Protein AF-A0ABD0PYR2-F1 (afdb_monomer)

Sequence (56 aa):
QLALCHPEKQLL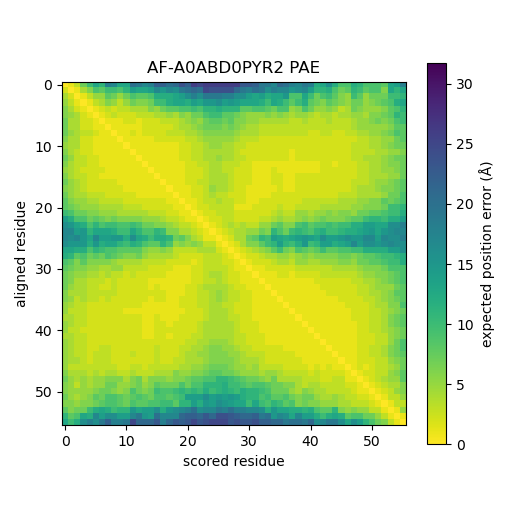PLVLANCHYTLEKGQQTVSSYDHEAIERELSRRFFAGKPRILTV

pLDDT: mean 89.97, std 8.26, range [57.16, 97.69]

Mean predicted aligned error: 5.33 Å

Solvent-accessible surface area (backbone atoms only — not comparable to full-atom values): 3664 Å² total; per-residue (Å²): 117,80,71,86,75,55,55,78,81,53,47,47,57,51,54,55,73,37,52,44,77,46,82,48,93,97,56,70,77,44,79,47,68,50,60,68,60,47,51,52,49,47,42,61,75,54,45,62,96,49,75,85,88,77,90,128

Organism: Cirrhinus mrigala (NCBI: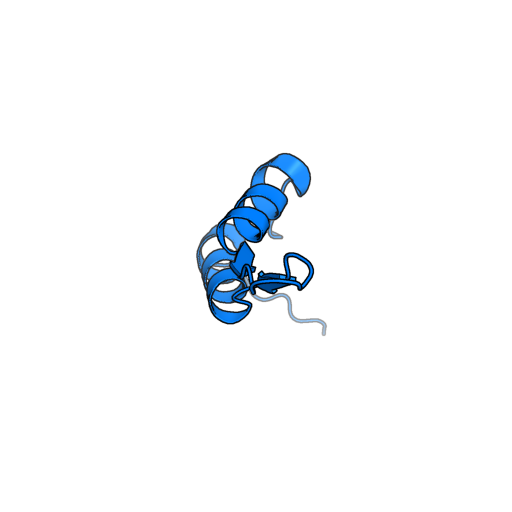txid683832)

Nearest PDB structures (foldseek):
  8byq-assembly1_3  TM=4.661E-01  e=6.074E+00  Homo sapiens
  5w3t-assembly3_C  TM=3.868E-01  e=6.969E+00  Ralstonia solanacearum

Structure (mmCIF, N/CA/C/O backbone):
data_AF-A0ABD0PYR2-F1
#
_entry.id   AF-A0ABD0PYR2-F1
#
loop_
_atom_site.group_PDB
_atom_site.id
_atom_site.type_symbol
_atom_site.label_atom_id
_atom_site.label_alt_id
_atom_site.label_comp_id
_atom_site.label_asym_id
_atom_site.label_entity_id
_atom_site.label_seq_id
_atom_site.pdbx_PDB_ins_code
_atom_site.Cartn_x
_atom_site.Cartn_y
_atom_site.Cartn_z
_atom_site.occupancy
_atom_site.B_iso_or_equiv
_atom_site.auth_seq_id
_atom_site.auth_comp_id
_atom_site.auth_asym_id
_atom_site.auth_atom_id
_atom_site.pdbx_PDB_model_num
ATOM 1 N N . GLN A 1 1 ? 14.885 -7.639 -17.977 1.00 57.16 1 GLN A N 1
ATOM 2 C CA . GLN A 1 1 ? 15.377 -7.200 -16.653 1.00 57.16 1 GLN A CA 1
ATOM 3 C C . GLN A 1 1 ? 14.232 -7.317 -15.654 1.00 57.16 1 GLN A C 1
ATOM 5 O O . GLN A 1 1 ? 13.185 -6.725 -15.895 1.00 57.16 1 GLN A O 1
ATOM 10 N N . LEU A 1 2 ? 14.400 -8.106 -14.589 1.00 69.25 2 LEU A N 1
ATOM 11 C CA . LEU A 1 2 ? 13.411 -8.243 -13.511 1.00 69.25 2 LEU A CA 1
ATOM 12 C C . LEU A 1 2 ? 13.180 -6.895 -12.799 1.00 69.25 2 LEU A C 1
ATOM 14 O O . LEU A 1 2 ? 13.981 -5.957 -12.913 1.00 69.25 2 LEU A O 1
ATOM 18 N N . ALA A 1 3 ? 12.063 -6.762 -12.086 1.00 73.56 3 ALA A N 1
ATOM 19 C CA . ALA A 1 3 ? 11.882 -5.643 -11.172 1.00 73.56 3 ALA A CA 1
ATOM 20 C C . ALA A 1 3 ? 12.805 -5.829 -9.965 1.00 73.56 3 ALA A C 1
ATOM 22 O O . ALA A 1 3 ? 12.571 -6.699 -9.135 1.00 73.56 3 ALA A O 1
ATOM 23 N N . LEU A 1 4 ? 13.880 -5.038 -9.894 1.00 79.56 4 LEU A N 1
ATOM 24 C CA . LEU A 1 4 ? 14.700 -4.949 -8.692 1.00 79.56 4 LEU A CA 1
ATOM 25 C C . LEU A 1 4 ? 14.008 -3.970 -7.738 1.00 79.56 4 LEU A C 1
ATOM 27 O O . LEU A 1 4 ? 13.825 -2.802 -8.080 1.00 79.56 4 LEU A O 1
ATOM 31 N N . CYS A 1 5 ? 13.598 -4.459 -6.575 1.00 83.19 5 CYS A N 1
ATOM 32 C CA . CYS A 1 5 ? 12.987 -3.669 -5.514 1.00 83.19 5 CYS A CA 1
ATOM 33 C C . CYS A 1 5 ? 13.711 -3.994 -4.206 1.00 83.19 5 CYS A C 1
ATOM 35 O O . CYS A 1 5 ? 13.923 -5.165 -3.903 1.00 83.19 5 CYS A O 1
ATOM 37 N N . HIS A 1 6 ? 14.088 -2.974 -3.437 1.00 91.00 6 HIS A N 1
ATOM 38 C CA . HIS A 1 6 ? 14.549 -3.125 -2.060 1.00 91.00 6 HIS A CA 1
ATOM 39 C C . HIS A 1 6 ? 13.329 -3.130 -1.131 1.00 91.00 6 HIS A C 1
ATOM 41 O O . HIS A 1 6 ? 12.753 -2.057 -0.918 1.00 91.00 6 HIS A O 1
ATOM 47 N N . PRO A 1 7 ? 12.928 -4.281 -0.555 1.00 89.56 7 PRO A N 1
ATOM 48 C CA . PRO A 1 7 ? 11.644 -4.393 0.134 1.00 89.56 7 PRO A CA 1
ATOM 49 C C . PRO A 1 7 ? 11.473 -3.363 1.254 1.00 89.56 7 PRO A C 1
ATOM 51 O O . PRO A 1 7 ? 10.504 -2.613 1.259 1.00 89.56 7 PRO A O 1
ATOM 54 N N . GLU A 1 8 ? 12.454 -3.220 2.141 1.00 95.38 8 GLU A N 1
ATOM 55 C CA . GLU A 1 8 ? 12.339 -2.295 3.277 1.00 95.38 8 GLU A CA 1
ATOM 56 C C . GLU A 1 8 ? 12.384 -0.815 2.882 1.00 95.38 8 GLU A C 1
ATOM 58 O O . GLU A 1 8 ? 11.737 0.016 3.510 1.00 95.38 8 GLU A O 1
ATOM 63 N N . LYS A 1 9 ? 13.137 -0.466 1.833 1.00 93.25 9 LYS A N 1
ATOM 64 C CA . LYS A 1 9 ? 13.341 0.937 1.433 1.00 93.25 9 LYS A CA 1
ATOM 65 C C . LYS A 1 9 ? 12.297 1.439 0.444 1.00 93.25 9 LYS A C 1
ATOM 67 O O . LYS A 1 9 ? 12.141 2.646 0.294 1.00 93.25 9 LYS A O 1
ATOM 72 N N . GLN A 1 10 ? 11.643 0.536 -0.281 1.00 93.62 10 GLN A N 1
ATOM 73 C CA . GLN A 1 10 ? 10.786 0.899 -1.409 1.00 93.62 10 GLN A CA 1
ATOM 74 C C . GLN A 1 10 ? 9.386 0.293 -1.309 1.00 93.62 10 GLN A C 1
ATOM 76 O O . GLN A 1 10 ? 8.418 1.002 -1.571 1.00 93.62 10 GLN A O 1
ATOM 81 N N . LEU A 1 11 ? 9.260 -0.979 -0.917 1.00 93.06 11 LEU A N 1
ATOM 82 C CA . LEU A 1 11 ? 7.959 -1.644 -0.811 1.00 93.06 11 LEU A CA 1
ATOM 83 C C . LEU A 1 11 ? 7.251 -1.292 0.500 1.00 93.06 11 LEU A C 1
ATOM 85 O O . LEU A 1 11 ? 6.102 -0.863 0.476 1.00 93.06 11 LEU A O 1
ATOM 89 N N . LEU A 1 12 ? 7.942 -1.425 1.634 1.00 95.50 12 LEU A N 1
ATOM 90 C CA . LEU A 1 12 ? 7.367 -1.175 2.955 1.00 95.50 12 LEU A CA 1
ATOM 91 C C . LEU A 1 12 ? 6.800 0.253 3.090 1.00 95.50 12 LEU A C 1
ATOM 93 O O . LEU A 1 12 ? 5.648 0.377 3.505 1.00 95.50 12 LEU A O 1
ATOM 97 N N . PRO A 1 13 ? 7.505 1.329 2.679 1.00 96.31 13 PRO A N 1
ATOM 98 C CA . PRO A 1 13 ? 6.949 2.678 2.753 1.00 96.31 13 PRO A CA 1
ATOM 99 C C . PRO A 1 13 ? 5.706 2.864 1.877 1.00 96.31 13 PRO A C 1
ATOM 101 O O . PRO A 1 13 ? 4.793 3.582 2.267 1.00 96.31 13 PRO A O 1
ATOM 104 N N . LEU A 1 14 ? 5.648 2.208 0.711 1.00 95.88 14 LEU A N 1
ATOM 105 C CA . LEU A 1 14 ? 4.486 2.257 -0.181 1.00 95.88 14 LEU A CA 1
ATOM 106 C C . LEU A 1 14 ? 3.271 1.580 0.456 1.00 95.88 14 LEU A C 1
ATOM 108 O O . LEU A 1 14 ? 2.178 2.138 0.434 1.00 95.88 14 LEU A O 1
ATOM 112 N N . VAL A 1 15 ? 3.458 0.404 1.055 1.00 96.00 15 VAL A N 1
ATOM 113 C CA . VAL A 1 15 ? 2.376 -0.321 1.736 1.00 96.00 15 VAL A CA 1
ATOM 114 C C . VAL A 1 15 ? 1.866 0.475 2.939 1.00 96.00 15 VAL A C 1
ATOM 116 O O . VAL A 1 15 ? 0.660 0.628 3.106 1.00 96.00 15 VAL A O 1
ATOM 119 N N . LEU A 1 16 ? 2.770 1.042 3.746 1.00 96.50 16 LEU A N 1
ATOM 120 C CA . LEU A 1 16 ? 2.396 1.843 4.915 1.00 96.50 16 LEU A CA 1
ATOM 121 C C . LEU A 1 16 ? 1.701 3.159 4.543 1.00 96.50 16 LEU A C 1
ATOM 123 O O . LEU A 1 16 ? 0.812 3.588 5.273 1.00 96.50 16 LEU A O 1
ATOM 127 N N . ALA A 1 17 ? 2.051 3.775 3.409 1.00 96.44 17 ALA A N 1
ATOM 128 C CA . ALA A 1 17 ? 1.375 4.976 2.912 1.00 96.44 17 ALA A CA 1
ATOM 129 C C . ALA A 1 17 ? -0.094 4.731 2.519 1.00 96.44 17 ALA A C 1
ATOM 131 O O . ALA A 1 17 ? -0.883 5.671 2.506 1.00 96.44 17 ALA A O 1
ATOM 132 N N . ASN A 1 18 ? -0.457 3.479 2.229 1.00 97.50 18 ASN A N 1
ATOM 133 C CA . ASN A 1 18 ? -1.819 3.056 1.893 1.00 97.50 18 ASN A CA 1
ATOM 134 C C . ASN A 1 18 ? -2.502 2.312 3.062 1.00 97.50 18 ASN A C 1
ATOM 136 O O . ASN A 1 18 ? -3.504 1.624 2.864 1.00 97.50 18 ASN A O 1
ATOM 140 N N . CYS A 1 19 ? -1.951 2.420 4.279 1.00 96.12 19 CYS A N 1
ATOM 141 C CA . CYS A 1 19 ? -2.576 1.920 5.499 1.00 96.12 19 CYS A CA 1
ATOM 142 C C . CYS A 1 19 ? -3.518 2.987 6.069 1.00 96.12 19 CYS A C 1
ATOM 144 O O . CYS A 1 19 ? -3.092 4.089 6.425 1.00 96.12 19 CYS A O 1
ATOM 146 N N . HIS A 1 20 ? -4.793 2.646 6.190 1.00 94.75 20 HIS A N 1
ATOM 147 C CA . HIS A 1 20 ? -5.818 3.475 6.800 1.00 94.75 20 HIS A CA 1
ATOM 148 C C . HIS A 1 20 ? -6.133 2.968 8.200 1.00 94.75 20 HIS A C 1
ATOM 150 O O . HIS A 1 20 ? -6.299 1.768 8.424 1.00 94.75 20 HIS A O 1
ATOM 156 N N . TYR A 1 21 ? -6.260 3.904 9.134 1.00 93.25 21 TYR A N 1
ATOM 157 C CA . TYR A 1 21 ? -6.630 3.609 10.509 1.00 93.25 21 TYR A CA 1
ATOM 158 C C . TYR A 1 21 ? -8.036 4.118 10.773 1.00 93.25 21 TYR A C 1
ATOM 160 O O . TYR A 1 21 ? -8.343 5.284 10.516 1.00 93.25 21 TYR A O 1
ATOM 168 N N . THR A 1 22 ? -8.869 3.253 11.332 1.00 92.19 22 THR A N 1
ATOM 169 C CA . THR A 1 22 ? -10.184 3.632 11.838 1.00 92.19 22 THR A CA 1
ATOM 170 C C . THR A 1 22 ? -10.187 3.459 13.345 1.00 92.19 22 THR A C 1
ATOM 172 O O . THR A 1 22 ? -9.757 2.431 13.874 1.00 92.19 22 THR A O 1
ATOM 175 N N . LEU A 1 23 ? -10.641 4.502 14.038 1.00 91.44 23 LEU A N 1
ATOM 176 C CA . LEU A 1 23 ? -10.813 4.492 15.480 1.00 91.44 23 LEU A CA 1
ATOM 177 C C . LEU A 1 23 ? -12.305 4.539 15.787 1.00 91.44 23 LEU A C 1
ATOM 179 O O . LEU A 1 23 ? -12.969 5.538 15.510 1.00 91.44 23 LEU A O 1
ATOM 183 N N . GLU A 1 24 ? -12.821 3.474 16.383 1.00 86.75 24 GLU A N 1
ATOM 184 C CA . GLU A 1 24 ? -14.197 3.428 16.861 1.00 86.75 24 GLU A CA 1
ATOM 185 C C . GLU A 1 24 ? -14.214 3.542 18.385 1.00 86.75 24 GLU A C 1
ATOM 187 O O . GLU A 1 24 ? -13.414 2.929 19.096 1.00 86.75 24 GLU A O 1
ATOM 192 N N . LYS A 1 25 ? -15.111 4.380 18.915 1.00 88.81 25 LYS A N 1
ATOM 193 C CA . LYS A 1 25 ? -15.171 4.662 20.352 1.00 88.81 25 LYS A CA 1
ATOM 194 C C . LYS A 1 25 ? -15.448 3.373 21.132 1.00 88.81 25 LYS A C 1
ATOM 196 O O . LYS A 1 25 ? -16.494 2.758 20.961 1.00 88.81 25 LYS A O 1
ATOM 201 N N . GLY A 1 26 ? -14.539 3.027 22.042 1.00 89.12 26 GLY A N 1
ATOM 202 C CA . GLY A 1 26 ? -14.648 1.821 22.868 1.00 89.12 26 GLY A CA 1
ATOM 203 C C . GLY A 1 26 ? -14.174 0.538 22.181 1.00 89.12 26 GLY A C 1
ATOM 204 O O . GLY A 1 26 ? -14.323 -0.528 22.769 1.00 89.12 26 GLY A O 1
ATOM 205 N N . GLN A 1 27 ? -13.594 0.634 20.982 1.00 86.38 27 GLN A N 1
ATOM 206 C CA . GLN A 1 27 ? -13.000 -0.482 20.249 1.00 86.38 27 GLN A CA 1
ATOM 207 C C . GLN A 1 27 ? -11.502 -0.266 20.020 1.00 86.38 27 GLN A C 1
ATOM 209 O O . GLN A 1 27 ? -10.949 0.804 20.289 1.00 86.38 27 GLN A O 1
ATOM 214 N N . GLN A 1 28 ? -10.832 -1.313 19.542 1.00 89.75 28 GLN A N 1
ATOM 215 C CA . GLN A 1 28 ? -9.432 -1.246 19.137 1.00 89.75 28 GLN A CA 1
ATOM 216 C C . GLN A 1 28 ? -9.278 -0.472 17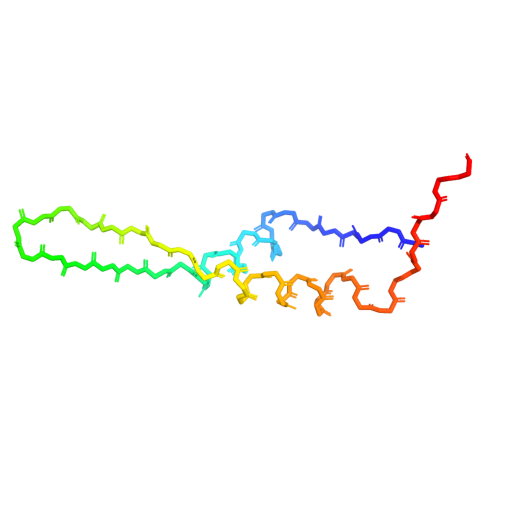.824 1.00 89.75 28 GLN A C 1
ATOM 218 O O . GLN A 1 28 ? -10.178 -0.459 16.985 1.00 89.75 28 GLN A O 1
ATOM 223 N N . THR A 1 29 ? -8.113 0.145 17.629 1.00 91.62 29 THR A N 1
ATOM 224 C CA . THR A 1 29 ? -7.728 0.690 16.325 1.00 91.62 29 THR A CA 1
ATOM 225 C C . THR A 1 29 ? -7.680 -0.440 15.306 1.00 91.62 29 THR A C 1
ATOM 227 O O . THR A 1 29 ? -6.940 -1.407 15.494 1.00 91.62 29 THR A O 1
ATOM 230 N N . VAL A 1 30 ? -8.422 -0.298 14.212 1.00 93.44 30 VAL A N 1
ATOM 231 C CA . VAL A 1 30 ? -8.386 -1.243 13.093 1.00 93.44 30 VAL A CA 1
ATOM 232 C C . VAL A 1 30 ? -7.538 -0.644 11.978 1.00 93.44 30 VAL A C 1
ATOM 234 O O . VAL A 1 30 ? -7.745 0.508 11.588 1.00 93.44 30 VAL A O 1
ATOM 237 N N . SER A 1 31 ? -6.576 -1.41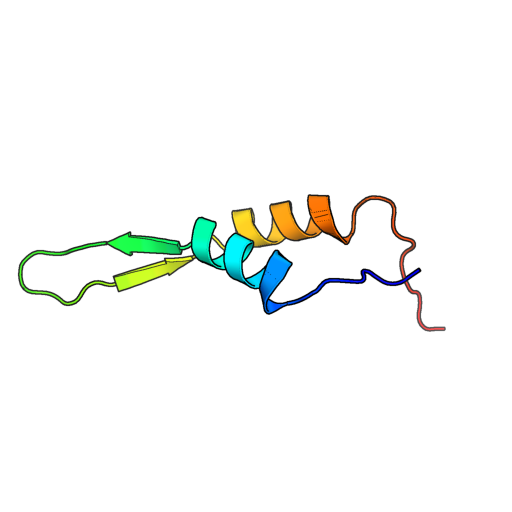7 11.475 1.00 94.00 31 SER A N 1
ATOM 238 C CA . SER A 1 31 ? -5.846 -1.095 10.251 1.00 94.00 31 SER A CA 1
ATOM 239 C C . SER A 1 31 ? -6.502 -1.766 9.048 1.00 94.00 31 SER A C 1
ATOM 241 O O . SER A 1 31 ? -6.927 -2.920 9.099 1.00 94.00 31 SER A O 1
ATOM 243 N N . SER A 1 32 ? -6.569 -1.034 7.946 1.00 95.62 32 SER A N 1
ATOM 244 C CA . SER A 1 32 ? -7.029 -1.528 6.651 1.00 95.62 32 SER A CA 1
ATOM 245 C C . SER A 1 32 ? -6.098 -1.022 5.558 1.00 95.62 32 SER A C 1
ATOM 247 O O . SER A 1 32 ? -5.441 0.001 5.724 1.00 95.62 32 SER A O 1
ATOM 249 N N . TYR A 1 33 ? -6.012 -1.750 4.451 1.00 97.25 33 TYR A N 1
ATOM 250 C CA . TYR A 1 33 ? -5.124 -1.408 3.345 1.00 97.25 33 TYR A CA 1
ATOM 251 C C . TYR A 1 33 ? -5.931 -1.241 2.063 1.00 97.25 33 TYR A C 1
ATOM 253 O O . TYR A 1 33 ? -6.757 -2.098 1.733 1.00 97.25 33 TYR A O 1
ATOM 261 N N . ASP A 1 34 ? -5.665 -0.164 1.327 1.00 97.19 34 ASP A N 1
ATOM 262 C CA . ASP A 1 34 ? -6.180 0.004 -0.032 1.00 97.19 34 ASP A CA 1
ATOM 263 C C . ASP A 1 34 ? -5.345 -0.849 -1.000 1.00 97.19 34 ASP A C 1
ATOM 265 O O . ASP A 1 34 ? -4.303 -0.438 -1.519 1.00 97.19 34 ASP A O 1
ATOM 269 N N . HIS A 1 35 ? -5.794 -2.087 -1.203 1.00 96.81 35 HIS A N 1
ATOM 270 C CA . HIS A 1 35 ? -5.114 -3.060 -2.054 1.00 96.81 35 HIS A CA 1
ATOM 271 C C . HIS A 1 35 ? -5.052 -2.601 -3.517 1.00 96.81 35 HIS A C 1
ATOM 273 O O . HIS A 1 35 ? -4.032 -2.812 -4.174 1.00 96.81 35 HIS A O 1
ATOM 279 N N . GLU A 1 36 ? -6.096 -1.930 -4.012 1.00 97.69 36 GLU A N 1
ATOM 280 C CA . GLU A 1 36 ? -6.143 -1.434 -5.389 1.00 97.69 36 GLU A CA 1
ATOM 281 C C . GLU A 1 36 ? -5.133 -0.301 -5.607 1.00 97.69 36 GLU A C 1
ATOM 283 O O . GLU A 1 36 ? -4.437 -0.257 -6.628 1.00 97.69 36 GLU A O 1
ATOM 288 N N . ALA A 1 37 ? -5.010 0.618 -4.644 1.00 97.56 37 ALA A N 1
ATOM 289 C CA . ALA A 1 37 ? -4.000 1.667 -4.692 1.00 97.56 37 ALA A CA 1
ATOM 290 C C . ALA A 1 37 ? -2.582 1.091 -4.634 1.00 97.56 37 ALA A C 1
ATOM 292 O O . ALA A 1 37 ? -1.738 1.476 -5.451 1.00 97.56 37 ALA A O 1
ATOM 293 N N . ILE A 1 38 ? -2.339 0.127 -3.740 1.00 97.12 38 ILE A N 1
ATOM 294 C CA . ILE A 1 38 ? -1.048 -0.560 -3.630 1.00 97.12 38 ILE A CA 1
ATOM 295 C C . ILE A 1 38 ? -0.685 -1.226 -4.963 1.00 97.12 38 ILE A C 1
ATOM 297 O O . ILE A 1 38 ? 0.399 -0.979 -5.495 1.00 97.12 38 ILE A O 1
ATOM 301 N N . GLU A 1 39 ? -1.580 -2.023 -5.548 1.00 96.00 39 GLU A N 1
ATOM 302 C CA . GLU A 1 39 ? -1.326 -2.725 -6.811 1.00 96.00 39 GLU A CA 1
ATOM 303 C C . GLU A 1 39 ? -1.041 -1.757 -7.970 1.00 96.00 39 GLU A C 1
ATOM 305 O O . GLU A 1 39 ? -0.093 -1.950 -8.746 1.00 96.00 39 GLU A O 1
ATOM 310 N N . ARG A 1 40 ? -1.809 -0.666 -8.062 1.00 96.62 40 ARG A N 1
ATOM 311 C CA . ARG A 1 40 ? -1.611 0.382 -9.071 1.00 96.62 40 ARG A CA 1
ATOM 312 C C . ARG A 1 40 ? -0.244 1.047 -8.932 1.00 96.62 40 ARG A C 1
ATOM 314 O O . ARG A 1 40 ? 0.449 1.261 -9.932 1.00 96.62 40 ARG A O 1
ATOM 321 N N . GLU A 1 41 ? 0.172 1.378 -7.712 1.00 95.25 41 GLU A N 1
ATOM 322 C CA . GLU A 1 41 ? 1.481 1.985 -7.485 1.00 95.25 41 GLU A CA 1
ATOM 323 C C . GLU A 1 41 ? 2.631 1.012 -7.729 1.00 95.25 41 GLU A C 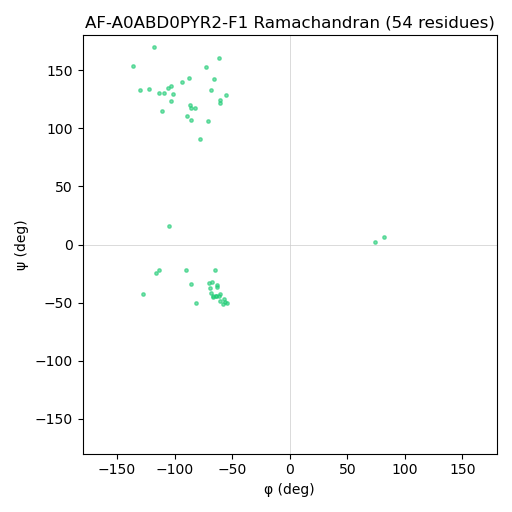1
ATOM 325 O O . GLU A 1 41 ? 3.644 1.422 -8.301 1.00 95.25 41 GLU A O 1
ATOM 330 N N . LEU A 1 42 ? 2.475 -0.264 -7.373 1.00 93.38 42 LEU A N 1
ATOM 331 C CA . LEU A 1 42 ? 3.460 -1.296 -7.684 1.00 93.38 42 LEU A CA 1
ATOM 332 C C . LEU A 1 42 ? 3.651 -1.442 -9.194 1.00 93.38 42 LEU A C 1
ATOM 334 O O . LEU A 1 42 ? 4.779 -1.384 -9.691 1.00 93.38 42 LEU A O 1
ATOM 338 N N . SER A 1 43 ? 2.539 -1.542 -9.923 1.00 92.19 43 SER A N 1
ATOM 339 C CA . SER A 1 43 ? 2.507 -1.600 -11.385 1.00 92.19 43 SER A CA 1
ATOM 340 C C . SER A 1 43 ? 3.241 -0.419 -12.004 1.00 92.19 43 SER A C 1
ATOM 342 O O . SER A 1 43 ? 4.152 -0.602 -12.813 1.00 92.19 43 SER A O 1
ATOM 344 N N . ARG A 1 44 ? 2.920 0.799 -11.560 1.00 92.75 44 ARG A N 1
ATOM 345 C CA . ARG A 1 44 ? 3.524 2.027 -12.082 1.00 92.75 44 ARG A CA 1
ATOM 346 C C . ARG A 1 44 ? 5.012 2.155 -11.754 1.00 92.75 44 ARG A C 1
ATOM 348 O O . ARG A 1 44 ? 5.781 2.581 -12.609 1.00 92.75 44 ARG A O 1
ATOM 355 N N . ARG A 1 45 ? 5.419 1.862 -10.515 1.00 91.00 45 ARG A N 1
ATOM 356 C CA . ARG A 1 45 ? 6.780 2.151 -10.027 1.00 91.00 45 ARG A CA 1
ATOM 357 C C . ARG A 1 45 ? 7.779 1.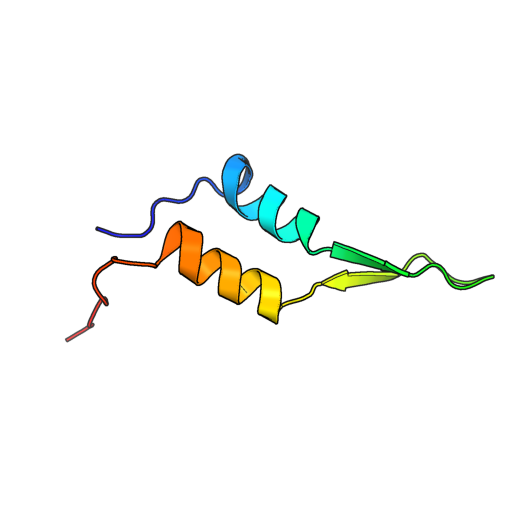046 -10.356 1.00 91.00 45 ARG A C 1
ATOM 359 O O . ARG A 1 45 ? 8.944 1.351 -10.591 1.00 91.00 45 ARG A O 1
ATOM 366 N N . PHE A 1 46 ? 7.346 -0.215 -10.363 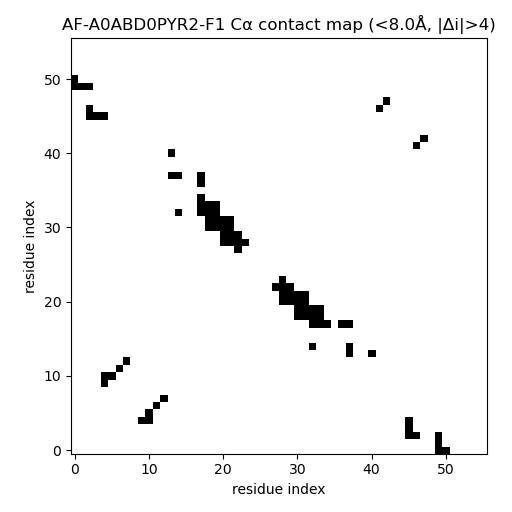1.00 89.44 46 PHE A N 1
ATOM 367 C CA . PHE A 1 46 ? 8.260 -1.353 -10.475 1.00 89.44 46 PHE A CA 1
ATOM 368 C C . PHE A 1 46 ? 8.074 -2.176 -11.741 1.00 89.44 46 PHE A C 1
ATOM 370 O O . PHE A 1 46 ? 9.038 -2.814 -12.148 1.00 89.44 46 PHE A O 1
ATOM 377 N N . PHE A 1 47 ? 6.901 -2.172 -12.376 1.00 87.69 47 PHE A N 1
ATOM 378 C CA . PHE A 1 47 ? 6.624 -3.066 -13.508 1.00 87.69 47 PHE A CA 1
ATOM 379 C C . PHE A 1 47 ? 6.439 -2.345 -14.849 1.00 87.69 47 PHE A C 1
ATOM 381 O O . PHE A 1 47 ? 6.667 -2.950 -15.896 1.00 87.69 47 PHE A O 1
ATOM 388 N N . ALA A 1 48 ? 6.104 -1.054 -14.841 1.00 90.12 48 ALA A N 1
ATOM 389 C CA . ALA A 1 48 ? 5.945 -0.260 -16.054 1.00 90.12 48 ALA A CA 1
ATOM 390 C C . ALA A 1 48 ? 7.209 -0.305 -16.934 1.00 90.12 48 ALA A C 1
ATOM 392 O O . ALA A 1 48 ? 8.327 -0.081 -16.469 1.00 90.12 48 ALA A O 1
ATOM 393 N N . GLY A 1 49 ? 7.023 -0.625 -18.218 1.00 87.06 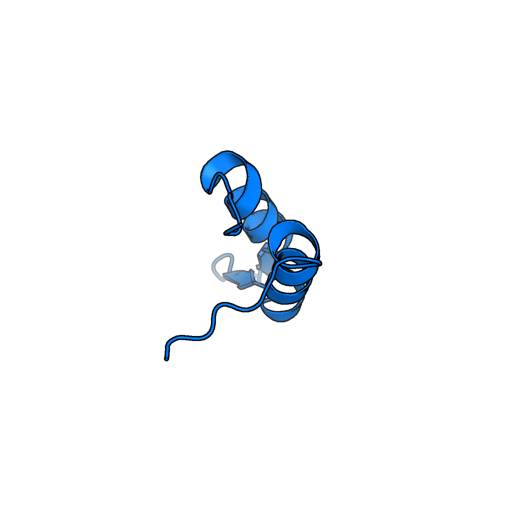49 GLY A N 1
ATOM 394 C CA . GLY A 1 49 ? 8.108 -0.722 -19.199 1.00 87.06 49 GLY A CA 1
ATOM 395 C C . GLY A 1 49 ? 8.997 -1.965 -19.072 1.00 87.06 49 GLY A C 1
ATOM 396 O O . GLY A 1 49 ? 9.950 -2.098 -19.839 1.00 87.06 49 GLY A O 1
ATOM 397 N N . LYS A 1 50 ? 8.716 -2.890 -18.142 1.00 86.31 50 LYS A N 1
ATOM 398 C CA . LYS A 1 50 ?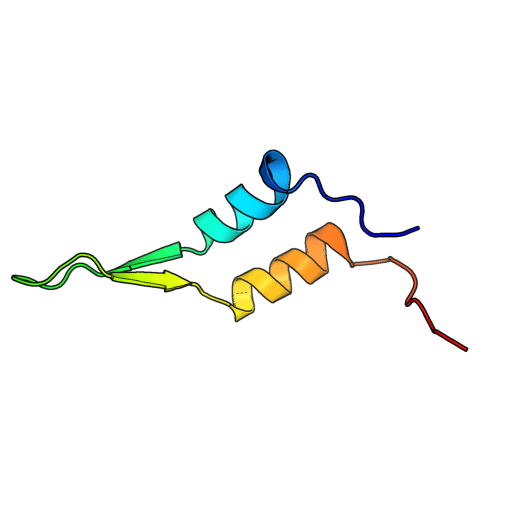 9.467 -4.149 -18.034 1.00 86.31 50 LYS A CA 1
ATOM 399 C C . LYS A 1 50 ? 8.875 -5.231 -18.944 1.00 86.31 50 LYS A C 1
ATOM 401 O O . LYS A 1 50 ? 7.656 -5.314 -19.090 1.00 86.31 50 LYS A O 1
ATOM 406 N N . PRO A 1 51 ? 9.721 -6.081 -19.552 1.00 85.56 51 PRO A N 1
ATOM 407 C CA . PRO A 1 51 ? 9.252 -7.162 -20.408 1.00 85.56 51 PRO A CA 1
ATOM 408 C C . PRO A 1 51 ? 8.460 -8.198 -19.601 1.00 85.56 51 PRO A C 1
ATOM 410 O O . PRO A 1 51 ? 8.830 -8.522 -18.469 1.00 85.56 51 PRO A O 1
ATOM 413 N N . ARG A 1 52 ? 7.398 -8.750 -20.201 1.00 84.00 52 ARG A N 1
ATOM 414 C CA . ARG A 1 52 ? 6.682 -9.905 -19.639 1.00 84.00 52 ARG A CA 1
ATOM 415 C C . ARG A 1 52 ? 7.584 -11.130 -19.720 1.00 84.00 52 ARG A C 1
ATOM 417 O O . ARG A 1 52 ? 8.180 -11.397 -20.761 1.00 84.00 52 ARG A O 1
ATOM 424 N N . ILE A 1 53 ? 7.670 -11.868 -18.622 1.00 84.62 53 ILE A N 1
ATOM 425 C CA . ILE A 1 53 ? 8.366 -13.151 -18.591 1.00 84.62 53 ILE A CA 1
ATOM 426 C C . ILE A 1 53 ? 7.363 -14.202 -19.051 1.00 84.62 53 ILE A C 1
ATOM 428 O O . ILE A 1 53 ? 6.314 -14.364 -18.432 1.00 84.62 53 ILE A O 1
ATOM 432 N N . LEU A 1 54 ? 7.669 -14.862 -20.164 1.00 82.56 54 LEU A N 1
ATOM 433 C CA . LEU A 1 54 ? 6.917 -16.001 -20.674 1.00 82.56 54 LEU A CA 1
ATOM 434 C C . LEU A 1 54 ? 7.717 -17.257 -20.336 1.00 82.56 54 LEU A C 1
ATOM 436 O O . LEU A 1 54 ? 8.890 -17.350 -20.695 1.00 82.56 54 LEU A O 1
ATOM 440 N N . THR A 1 55 ? 7.102 -18.191 -19.622 1.00 79.31 55 THR A N 1
ATOM 441 C CA . THR A 1 55 ? 7.668 -19.525 -19.411 1.00 79.31 55 THR A CA 1
ATOM 442 C C . THR A 1 55 ? 7.180 -20.395 -20.566 1.00 79.31 55 THR A C 1
ATOM 444 O O . THR A 1 55 ? 5.975 -20.615 -20.685 1.00 79.31 55 THR A O 1
ATOM 447 N N . VAL A 1 56 ? 8.096 -20.780 -21.458 1.00 64.62 56 VAL A N 1
ATOM 448 C CA . VAL A 1 56 ? 7.875 -21.780 -22.520 1.00 64.62 56 VAL A CA 1
ATOM 449 C C . VAL A 1 56 ? 8.141 -23.180 -22.000 1.00 64.62 56 VAL A C 1
ATOM 451 O O . VAL A 1 56 ? 9.049 -23.313 -21.147 1.00 64.62 56 VAL A O 1
#

Secondary structure (DSSP, 8-state):
------IIIIIHHHHHHTEEEE--TTSPPEEEE-HHHHHHHHIIIIITTPPPPP--

Radius of gyration: 15.72 Å; Cα contacts (8 Å, |Δi|>4): 44; chains: 1; bounding box: 30×27×45 Å

Foldseek 3Di:
DAQDDDCVPGVVVLFVVQWDWDDDVPDDIDIDGPPVSSVVCCCVPGPPPNDDDDDD

InterPro domains:
  IPR031248 E3 ubiquitin-protein ligase RNF213 [PTHR22605] (2-55)